Protein AF-A0A383D7Q0-F1 (afdb_monomer)

Secondary structure (DSSP, 8-state):
--------TTS-BBTTTTB---EEEEEEEE-SSS-EEEEEEEETTT-PBPB-HHHH-STTS-HHHHHHHHHHHHHHHHHHHHHHHH-TT--HHHHHHHHHHHIIIIIIHHHHHHHHHHHHHHHHHHHHHTTT--GGGSSS---

Nearest PDB structures (foldseek):
  7wb0-assembly1_A  TM=4.699E-01  e=8.839E+00  Planctomycetota bacterium
  8zi2-assembly1_g  TM=3.033E-01  e=9.405E+00  Acinetobacter baumannii AB5075

Radius of gyration: 21.08 Å; Cα contacts (8 Å, |Δi|>4): 137; chains: 1; bounding box: 45×39×59 Å

Organism: NCBI:txid408172

Sequence (143 aa):
VAVSQEPKYDKPWCWTCQAHKRYKYVQTSYGGSGERTGRKTICRSCGARMWKPFLMDLGGFRLGCSLMYFVPVIGFFAFFLWSINAESSTSSTDLFLGIVVFVIFFILLPAYLLHLMARKYAVWKKWAKERGWEEDKTTAPPP

Structure (mmCIF, N/CA/C/O backbone):
data_AF-A0A383D7Q0-F1
#
_entry.id   AF-A0A383D7Q0-F1
#
loop_
_atom_site.group_PDB
_atom_site.id
_atom_site.type_symbol
_atom_site.label_atom_id
_atom_site.label_alt_id
_atom_site.label_comp_id
_atom_site.label_asym_id
_atom_site.label_entity_id
_atom_site.label_seq_id
_atom_site.pdbx_PDB_ins_code
_atom_site.Cartn_x
_atom_site.Cartn_y
_atom_site.Cartn_z
_atom_site.occupancy
_atom_site.B_iso_or_equiv
_atom_site.auth_seq_id
_atom_site.auth_comp_id
_atom_site.auth_asym_id
_atom_site.auth_atom_id
_atom_site.pdbx_PDB_model_num
ATOM 1 N N . VAL A 1 1 ? -22.609 -9.817 21.653 1.00 45.59 1 VAL A N 1
ATOM 2 C CA . VAL A 1 1 ? -21.185 -9.560 21.991 1.00 45.59 1 VAL A CA 1
ATOM 3 C C . VAL A 1 1 ? -20.738 -8.302 21.266 1.00 45.59 1 VAL A C 1
ATOM 5 O O . VAL A 1 1 ? -20.527 -8.358 20.056 1.00 45.59 1 VAL A O 1
ATOM 8 N N . ALA A 1 2 ? -20.679 -7.172 21.973 1.00 51.34 2 ALA A N 1
ATOM 9 C CA . ALA A 1 2 ? -20.156 -5.925 21.425 1.00 51.34 2 ALA A CA 1
ATOM 10 C C . ALA A 1 2 ? -18.699 -6.147 20.998 1.00 51.34 2 ALA A C 1
ATOM 12 O O . ALA A 1 2 ? -17.898 -6.693 21.757 1.00 51.34 2 ALA A O 1
ATOM 13 N N . VAL A 1 3 ? -18.365 -5.819 19.751 1.00 59.19 3 VAL A N 1
ATOM 14 C CA . VAL A 1 3 ? -16.984 -5.945 19.285 1.00 59.19 3 VAL A CA 1
ATOM 15 C C . VAL A 1 3 ? -16.223 -4.736 19.811 1.00 59.19 3 VAL A C 1
ATOM 17 O O . VAL A 1 3 ? -16.586 -3.614 19.461 1.00 59.19 3 VAL A O 1
ATOM 20 N N . SER A 1 4 ? -15.210 -4.970 20.653 1.00 62.44 4 SER A N 1
ATOM 21 C CA . SER A 1 4 ? -14.306 -3.930 21.165 1.00 62.44 4 SER A CA 1
ATOM 22 C C . SER A 1 4 ? -13.862 -3.023 20.011 1.00 62.44 4 SER A C 1
ATOM 24 O O . SER A 1 4 ? -13.316 -3.499 19.013 1.00 62.44 4 SER A O 1
ATOM 26 N N . GLN A 1 5 ? -14.186 -1.733 20.128 1.00 74.94 5 GLN A N 1
ATOM 27 C CA . GLN A 1 5 ? -13.839 -0.691 19.157 1.00 74.94 5 GLN A CA 1
ATOM 28 C C . GLN A 1 5 ? -12.471 -0.067 19.453 1.00 74.94 5 GLN A C 1
ATOM 30 O O . GLN A 1 5 ? -12.111 0.927 18.830 1.00 74.94 5 GLN A O 1
ATOM 35 N N . GLU A 1 6 ? -11.709 -0.644 20.383 1.00 83.44 6 GLU A N 1
ATOM 36 C CA . GLU A 1 6 ? -10.348 -0.206 20.664 1.00 83.44 6 GLU A CA 1
ATOM 37 C C . GLU A 1 6 ? -9.471 -0.394 19.418 1.00 83.44 6 GLU A C 1
ATOM 39 O O . GLU A 1 6 ? -9.452 -1.492 18.844 1.00 83.44 6 GLU A O 1
ATOM 44 N N . PRO A 1 7 ? -8.741 0.645 18.992 1.00 84.50 7 PRO A N 1
ATOM 45 C CA . PRO A 1 7 ? -7.825 0.556 17.866 1.00 84.50 7 PRO A CA 1
ATOM 46 C C . PRO A 1 7 ? -6.663 -0.387 18.203 1.00 84.50 7 PRO A C 1
ATOM 48 O O . PRO A 1 7 ? -5.883 -0.131 19.115 1.00 84.50 7 PRO A O 1
ATOM 51 N N . LYS A 1 8 ? -6.553 -1.501 17.467 1.00 85.62 8 LYS A N 1
ATOM 52 C CA . LYS A 1 8 ? -5.501 -2.520 17.639 1.00 85.62 8 LYS A CA 1
ATOM 53 C C . LYS A 1 8 ? -4.703 -2.673 16.349 1.00 85.62 8 LYS A C 1
ATOM 55 O O . LYS A 1 8 ? -5.244 -3.093 15.327 1.00 85.62 8 LYS A O 1
ATOM 60 N N . TYR A 1 9 ? -3.419 -2.327 16.402 1.00 83.81 9 TYR A N 1
ATOM 61 C CA . TYR A 1 9 ? -2.535 -2.239 15.233 1.00 83.81 9 TYR A CA 1
ATOM 62 C C . TYR A 1 9 ? -2.219 -3.600 14.585 1.00 83.81 9 TYR A C 1
ATOM 64 O O . TYR A 1 9 ? -2.065 -3.722 13.368 1.00 83.81 9 TYR A O 1
ATOM 72 N N . ASP A 1 10 ? -2.190 -4.648 15.403 1.00 84.31 10 ASP A N 1
ATOM 73 C CA . ASP A 1 10 ? -1.882 -6.037 15.058 1.00 84.31 10 ASP A CA 1
ATOM 74 C C . ASP A 1 10 ? -3.102 -6.830 14.550 1.00 84.31 10 ASP A C 1
ATOM 76 O O . ASP A 1 10 ? -2.964 -7.922 13.973 1.00 84.31 10 ASP A O 1
ATOM 80 N N . LYS A 1 11 ? -4.315 -6.297 14.751 1.00 87.12 11 LYS A N 1
ATOM 81 C CA . LYS A 1 11 ? -5.569 -6.992 14.439 1.00 87.12 11 LYS A CA 1
ATOM 82 C C . LYS A 1 11 ? -6.155 -6.553 13.100 1.00 87.12 11 LYS A C 1
ATOM 84 O O . LYS A 1 11 ? -6.060 -5.387 12.724 1.00 87.12 11 LYS A O 1
ATOM 89 N N . PRO A 1 12 ? -6.825 -7.467 12.370 1.00 89.81 12 PRO A N 1
ATOM 90 C CA . PRO 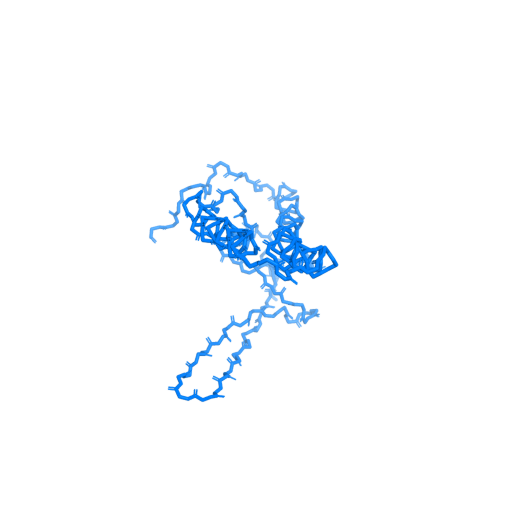A 1 12 ? -7.510 -7.107 11.138 1.00 89.81 12 PRO A CA 1
ATOM 91 C C . PRO A 1 12 ? -8.541 -6.005 11.386 1.00 89.81 12 PRO A C 1
ATOM 93 O O . PRO A 1 12 ? -9.370 -6.096 12.297 1.00 89.81 12 PRO A O 1
ATOM 96 N N . TRP A 1 13 ? -8.523 -4.994 10.531 1.00 92.25 13 TRP A N 1
ATOM 97 C CA . TRP A 1 13 ? -9.488 -3.909 10.506 1.00 92.25 13 TRP A CA 1
ATOM 98 C C . TRP A 1 13 ? -10.230 -3.906 9.168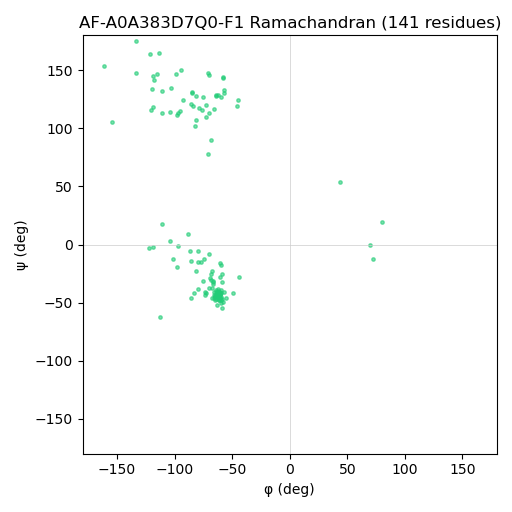 1.00 92.25 13 TRP A C 1
ATOM 100 O O . TRP A 1 13 ? -9.671 -4.223 8.112 1.00 92.25 13 TRP A O 1
ATOM 110 N N . CYS A 1 14 ? -11.528 -3.612 9.214 1.00 90.88 14 CYS A N 1
ATOM 111 C CA . CYS A 1 14 ? -12.359 -3.554 8.023 1.00 90.88 14 CYS A CA 1
ATOM 112 C C . CYS A 1 14 ? -12.452 -2.115 7.530 1.00 90.88 14 CYS A C 1
ATOM 114 O O . CYS A 1 14 ? -13.093 -1.291 8.175 1.00 90.88 14 CYS A O 1
ATOM 116 N N . TRP A 1 15 ? -11.914 -1.852 6.340 1.00 88.81 15 TRP A N 1
ATOM 117 C CA . TRP A 1 15 ? -11.912 -0.510 5.756 1.00 88.81 15 TRP A CA 1
ATOM 118 C C . TRP A 1 15 ? -13.304 0.011 5.391 1.00 88.81 15 TRP A C 1
ATOM 120 O O . TRP A 1 15 ? -13.580 1.190 5.565 1.00 88.81 15 TRP A O 1
ATOM 130 N N . THR A 1 16 ? -14.206 -0.875 4.963 1.00 88.62 16 THR A N 1
ATOM 131 C CA . THR A 1 16 ? -15.589 -0.515 4.619 1.00 88.62 16 THR A CA 1
ATOM 132 C C . THR A 1 16 ? -16.446 -0.226 5.853 1.00 88.62 16 THR A C 1
ATOM 134 O O . THR A 1 16 ? -17.203 0.732 5.864 1.00 88.62 16 THR A O 1
ATOM 137 N N . CYS A 1 17 ? -16.342 -1.049 6.904 1.00 88.31 17 CYS A N 1
ATOM 138 C CA . CYS A 1 17 ? -17.118 -0.867 8.136 1.00 88.31 17 CYS A CA 1
ATOM 139 C C . CYS A 1 17 ? -16.458 0.077 9.145 1.00 88.31 17 CYS A C 1
ATOM 141 O O . CYS A 1 17 ? -17.046 0.297 10.197 1.00 88.31 17 CYS A O 1
ATOM 143 N N . GLN A 1 18 ? -15.232 0.524 8.867 1.00 89.19 18 GLN A N 1
ATOM 144 C CA . GLN A 1 18 ? -14.392 1.311 9.764 1.00 89.19 18 GLN A CA 1
ATOM 145 C C . GLN A 1 18 ? -14.398 0.774 11.200 1.00 89.19 18 GLN A C 1
ATOM 147 O O . GLN A 1 18 ? -14.754 1.468 12.141 1.00 89.19 18 GLN A O 1
ATOM 152 N N . ALA A 1 19 ? -14.087 -0.510 11.368 1.00 88.06 19 ALA A N 1
ATOM 153 C CA . ALA A 1 19 ? -14.078 -1.144 12.683 1.00 88.06 19 ALA A CA 1
ATOM 154 C C . ALA A 1 19 ? -13.270 -2.443 12.677 1.00 88.06 19 ALA A C 1
ATOM 156 O O . ALA A 1 19 ? -13.196 -3.158 11.666 1.00 88.06 19 ALA A O 1
ATOM 157 N N . HIS A 1 20 ? -12.747 -2.812 13.846 1.00 88.31 20 HIS A N 1
ATOM 158 C CA . HIS A 1 20 ? -12.386 -4.198 14.118 1.00 88.31 20 HIS A CA 1
ATOM 159 C C . HIS A 1 20 ? -13.685 -4.997 14.242 1.00 88.31 20 HIS A C 1
ATOM 161 O O . HIS A 1 20 ? -14.491 -4.759 15.135 1.00 88.31 20 HIS A O 1
ATOM 167 N N . LYS A 1 21 ? -13.934 -5.909 13.299 1.00 88.06 21 LYS A N 1
ATOM 168 C CA . LYS A 1 21 ? -15.120 -6.778 13.277 1.00 88.06 21 LYS A CA 1
ATOM 169 C C . LYS A 1 21 ? -14.712 -8.243 13.290 1.00 88.06 21 LYS A C 1
ATOM 171 O O . LYS A 1 21 ? -13.573 -8.595 12.985 1.00 88.06 21 LYS A O 1
ATOM 176 N N . ARG A 1 22 ? -15.674 -9.113 13.614 1.00 88.50 22 ARG A N 1
ATOM 177 C CA . ARG A 1 22 ? -15.498 -10.559 13.447 1.00 88.50 22 ARG A CA 1
ATOM 178 C C . ARG A 1 22 ? -15.171 -10.859 11.987 1.00 88.50 22 ARG A C 1
ATOM 180 O O . ARG A 1 22 ? -15.885 -10.427 11.079 1.00 88.50 22 ARG A O 1
ATOM 187 N N . TYR A 1 23 ? -14.121 -11.637 11.784 1.00 87.25 23 TYR A N 1
ATOM 188 C CA . TYR A 1 23 ? -13.694 -12.077 10.467 1.00 87.25 23 TYR A CA 1
ATOM 189 C C . TYR A 1 23 ? -13.867 -13.590 10.310 1.00 87.25 23 TYR A C 1
ATOM 191 O O . TYR A 1 23 ? -14.105 -14.328 11.269 1.00 87.25 23 TYR A O 1
ATOM 199 N N . LYS A 1 24 ? -13.807 -14.050 9.066 1.00 90.62 24 LYS A N 1
ATOM 200 C CA . LYS A 1 24 ? -13.613 -15.455 8.710 1.00 90.62 24 LYS A CA 1
ATOM 201 C C . LYS A 1 24 ? -12.317 -15.580 7.921 1.00 90.62 24 LYS A C 1
ATOM 203 O O . LYS A 1 24 ? -11.965 -14.666 7.170 1.00 90.62 24 LYS A O 1
ATOM 208 N N . TYR A 1 25 ? -11.611 -16.686 8.110 1.00 86.69 25 TYR A N 1
ATOM 209 C CA . TYR A 1 25 ? -10.481 -17.026 7.261 1.00 86.69 25 TYR A CA 1
ATOM 210 C C . TYR A 1 25 ? -11.001 -17.739 6.024 1.00 86.69 25 TYR A C 1
ATOM 212 O O . TYR A 1 25 ? -11.797 -18.667 6.128 1.00 86.69 25 TYR A O 1
ATOM 220 N N . VAL A 1 26 ? -10.554 -17.287 4.861 1.00 84.81 26 VAL A N 1
ATOM 221 C CA . VAL A 1 26 ? -10.713 -18.024 3.613 1.00 84.81 26 VAL A CA 1
ATOM 222 C C . VAL A 1 26 ? -9.328 -18.485 3.209 1.00 84.81 26 VAL A C 1
ATOM 224 O O . VAL A 1 26 ? -8.448 -17.666 2.934 1.00 84.81 26 VAL A O 1
ATOM 227 N N . GLN A 1 27 ? -9.134 -19.797 3.249 1.00 79.31 27 GLN A N 1
ATOM 228 C CA . GLN A 1 27 ? -7.936 -20.447 2.753 1.00 79.31 27 GLN A CA 1
ATOM 229 C C . GLN A 1 27 ? -8.140 -20.679 1.262 1.00 79.31 27 GLN A C 1
ATOM 231 O O . GLN A 1 27 ? -9.135 -21.267 0.852 1.00 79.31 27 GLN A O 1
ATOM 236 N N . THR A 1 28 ? -7.256 -20.123 0.443 1.00 73.19 28 THR A N 1
ATOM 237 C CA . THR A 1 28 ? -7.223 -20.425 -0.987 1.00 73.19 28 THR A CA 1
ATOM 238 C C . THR A 1 28 ? -6.040 -21.357 -1.210 1.00 73.19 28 THR A C 1
ATOM 240 O O . THR A 1 28 ? -4.903 -20.953 -0.955 1.00 73.19 28 THR A O 1
ATOM 243 N N . SER A 1 29 ? -6.309 -22.600 -1.606 1.00 67.62 29 SER A N 1
ATOM 244 C CA . SER A 1 29 ? -5.296 -23.513 -2.127 1.00 67.62 29 SER A CA 1
ATOM 245 C C . SER A 1 29 ? -5.135 -23.245 -3.623 1.00 67.62 29 SER A C 1
ATOM 247 O O . SER A 1 29 ? -6.113 -23.120 -4.357 1.00 67.62 29 SER A O 1
ATOM 249 N N . TYR A 1 30 ? -3.891 -23.099 -4.063 1.00 64.31 30 TYR A N 1
ATOM 250 C CA . TYR A 1 30 ? -3.529 -23.054 -5.476 1.00 64.31 30 TYR A CA 1
ATOM 251 C C . TYR A 1 30 ? -2.598 -24.254 -5.714 1.00 64.31 30 TYR A C 1
ATOM 253 O O . TYR A 1 30 ? -1.565 -24.346 -5.053 1.00 64.31 30 TYR A O 1
ATOM 261 N N . GLY A 1 31 ? -2.987 -25.198 -6.579 1.00 56.00 31 GLY A N 1
ATOM 262 C CA . GLY A 1 31 ? -2.187 -26.382 -6.943 1.00 56.00 31 GLY A CA 1
ATOM 263 C C . GLY A 1 31 ? -1.794 -26.351 -8.428 1.00 56.00 31 GLY A C 1
ATOM 264 O O . GLY A 1 31 ? -2.562 -25.823 -9.227 1.00 56.00 31 GLY A O 1
ATOM 265 N N . GLY A 1 32 ? -0.626 -26.864 -8.849 1.00 48.03 32 GLY A N 1
ATOM 266 C CA . GLY A 1 32 ? 0.072 -28.031 -8.282 1.00 48.03 32 GLY A CA 1
ATOM 267 C C . GLY A 1 32 ? 1.589 -27.956 -7.995 1.00 48.03 32 GLY A C 1
ATOM 268 O O . GLY A 1 32 ? 2.285 -26.990 -8.296 1.00 48.03 32 GLY A O 1
ATOM 269 N N . SER A 1 33 ? 2.060 -29.054 -7.385 1.00 55.44 33 SER A N 1
ATOM 270 C CA . SER A 1 33 ? 3.412 -29.419 -6.892 1.00 55.44 33 SER A CA 1
ATOM 271 C C . SER A 1 33 ? 3.965 -28.728 -5.635 1.00 55.44 33 SER A C 1
ATOM 273 O O . SER A 1 33 ? 4.898 -29.242 -5.028 1.00 55.44 33 SER A O 1
ATOM 275 N N . GLY A 1 34 ? 3.350 -27.647 -5.155 1.00 54.09 34 GLY A N 1
ATOM 276 C CA . GLY A 1 34 ? 3.684 -27.058 -3.857 1.00 54.09 34 GLY A CA 1
ATOM 277 C C . GLY A 1 34 ? 2.491 -26.295 -3.310 1.00 54.09 34 GLY A C 1
ATOM 278 O O . GLY A 1 34 ? 2.158 -25.224 -3.814 1.00 54.09 34 GLY A O 1
ATOM 279 N N . GLU A 1 35 ? 1.809 -26.859 -2.316 1.00 49.34 35 GLU A N 1
ATOM 280 C CA . GLU A 1 35 ? 0.567 -26.304 -1.782 1.00 49.34 35 GLU A CA 1
ATOM 281 C C . GLU A 1 35 ? 0.837 -24.986 -1.036 1.00 49.34 35 GLU A C 1
ATOM 283 O O . GLU A 1 35 ? 1.111 -24.944 0.161 1.00 49.34 35 GLU A O 1
ATOM 288 N N . ARG A 1 36 ? 0.787 -23.860 -1.757 1.00 55.44 36 ARG A N 1
ATOM 289 C CA . ARG A 1 36 ? 0.845 -22.528 -1.149 1.00 55.44 36 ARG A CA 1
ATOM 290 C C . ARG A 1 36 ? -0.547 -22.157 -0.658 1.00 55.44 36 ARG A C 1
ATOM 292 O O . ARG A 1 36 ? -1.412 -21.745 -1.430 1.00 55.44 36 ARG A O 1
ATOM 299 N N . THR A 1 37 ? -0.766 -22.274 0.647 1.00 61.47 37 THR A N 1
ATOM 300 C CA . THR A 1 37 ? -2.023 -21.862 1.279 1.00 61.47 37 THR A CA 1
ATOM 301 C C . THR A 1 37 ? -2.025 -20.355 1.530 1.00 61.47 37 THR A C 1
ATOM 303 O O . THR A 1 37 ? -1.361 -19.859 2.441 1.00 61.47 37 THR A O 1
ATOM 306 N N . GLY A 1 38 ? -2.796 -19.601 0.746 1.00 64.31 38 GLY A N 1
ATOM 307 C CA . GLY A 1 38 ? -3.031 -18.182 1.011 1.00 64.31 38 GLY A CA 1
ATOM 308 C C . GLY A 1 38 ? -4.164 -18.004 2.022 1.00 64.31 38 GLY A C 1
ATOM 309 O O . GLY A 1 38 ? -5.298 -18.394 1.741 1.00 64.31 38 GLY A O 1
ATOM 310 N N . ARG A 1 39 ? -3.900 -17.393 3.186 1.00 77.38 39 ARG A N 1
ATOM 311 C CA . ARG A 1 39 ? -4.935 -17.113 4.198 1.00 77.38 39 ARG A CA 1
ATOM 312 C C . ARG A 1 39 ? -5.421 -15.664 4.081 1.00 77.38 39 ARG A C 1
ATOM 314 O O . ARG A 1 39 ? -4.689 -14.729 4.388 1.00 77.38 39 ARG A O 1
ATOM 321 N N . LYS A 1 40 ? -6.669 -15.465 3.651 1.00 83.31 40 LYS A N 1
ATOM 322 C CA . LYS A 1 40 ? -7.314 -14.141 3.549 1.00 83.31 40 LYS A CA 1
ATOM 323 C C . LYS A 1 40 ? -8.280 -13.944 4.717 1.00 83.31 40 LYS A C 1
ATOM 325 O O . LYS A 1 40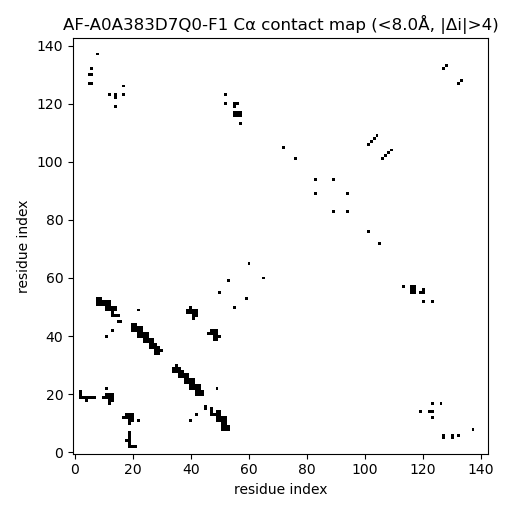 ? -9.072 -14.834 5.018 1.00 83.31 40 LYS A O 1
ATOM 330 N N . THR A 1 41 ? -8.251 -12.779 5.363 1.00 88.69 41 THR A N 1
ATOM 331 C CA . THR A 1 41 ? -9.242 -12.384 6.377 1.00 88.69 41 THR A CA 1
ATOM 332 C C . THR A 1 41 ? -10.376 -11.603 5.719 1.00 88.69 41 THR A C 1
ATOM 334 O O . THR A 1 41 ? -10.155 -10.603 5.037 1.00 88.69 41 THR A O 1
ATOM 337 N N . ILE A 1 42 ? -11.611 -12.062 5.910 1.00 91.50 42 ILE A N 1
ATOM 338 C CA . ILE A 1 42 ? -12.810 -11.440 5.335 1.00 91.50 42 ILE A CA 1
ATOM 339 C C . ILE A 1 42 ? -13.747 -11.001 6.456 1.00 91.50 42 ILE A C 1
ATOM 341 O O . ILE A 1 42 ? -14.021 -11.777 7.371 1.00 91.50 42 ILE A O 1
ATOM 345 N N . CYS A 1 43 ? -14.266 -9.777 6.374 1.00 90.94 43 CYS A N 1
ATOM 346 C CA . CYS A 1 43 ? -15.266 -9.260 7.303 1.00 90.94 43 CYS A CA 1
ATOM 347 C C . CYS A 1 43 ? -16.562 -10.070 7.193 1.00 90.94 43 CYS A C 1
ATOM 349 O O . CYS A 1 43 ? -17.117 -10.206 6.103 1.00 90.94 43 CYS A O 1
ATOM 351 N N . ARG A 1 44 ? -17.086 -10.579 8.317 1.00 89.81 44 ARG A N 1
ATOM 352 C CA . ARG A 1 44 ? -18.355 -11.329 8.305 1.00 89.81 44 ARG A CA 1
ATOM 353 C C . ARG A 1 44 ? -19.571 -10.457 7.992 1.00 89.81 44 ARG A C 1
ATOM 355 O O . ARG A 1 44 ? -20.561 -10.990 7.517 1.00 89.81 44 ARG A O 1
ATOM 362 N N . SER A 1 45 ? -19.508 -9.153 8.265 1.00 89.00 45 SER A N 1
ATOM 363 C CA . SER A 1 45 ? -20.655 -8.255 8.080 1.00 89.00 45 SER A CA 1
ATOM 364 C C . SER A 1 45 ? -20.812 -7.752 6.647 1.00 89.00 45 SER A C 1
ATOM 366 O O . SER A 1 45 ? -21.930 -7.677 6.167 1.00 89.00 45 SER A O 1
ATOM 368 N N . CYS A 1 46 ? -19.717 -7.382 5.976 1.00 90.31 46 CYS A N 1
ATOM 369 C CA . CYS A 1 46 ? -19.777 -6.770 4.641 1.00 90.31 46 CYS A CA 1
ATOM 370 C C . CYS A 1 46 ? -19.061 -7.575 3.551 1.00 90.31 46 CYS A C 1
ATOM 372 O O . CYS A 1 46 ? -19.012 -7.139 2.409 1.00 90.31 46 CYS A O 1
ATOM 374 N N . GLY A 1 47 ? -18.427 -8.703 3.887 1.00 89.44 47 GLY A N 1
ATOM 375 C CA . GLY A 1 47 ? -17.685 -9.514 2.917 1.00 89.44 47 GLY A CA 1
ATOM 376 C C . GLY A 1 47 ? -16.390 -8.878 2.394 1.00 89.44 47 GLY A C 1
ATOM 377 O O . GLY A 1 47 ? -15.674 -9.510 1.621 1.00 89.44 47 GLY A O 1
ATOM 378 N N . ALA A 1 48 ? -16.037 -7.662 2.824 1.00 89.38 48 ALA A N 1
ATOM 379 C CA . ALA A 1 48 ? -14.806 -7.007 2.398 1.00 89.38 48 ALA A CA 1
ATOM 380 C C . ALA A 1 48 ? -13.563 -7.689 2.989 1.00 89.38 48 ALA A C 1
ATOM 382 O O . ALA A 1 48 ? -13.561 -8.150 4.138 1.00 89.38 48 ALA A O 1
ATOM 383 N N . ARG A 1 49 ? -12.466 -7.697 2.223 1.00 88.19 49 ARG A N 1
ATOM 384 C CA . ARG A 1 49 ? -11.157 -8.125 2.729 1.00 88.19 49 ARG A CA 1
ATOM 385 C C . ARG A 1 49 ? -10.692 -7.172 3.829 1.00 88.19 49 ARG A C 1
ATOM 387 O O . ARG A 1 49 ? -10.659 -5.955 3.637 1.00 88.19 49 ARG A O 1
ATOM 394 N N . MET A 1 50 ? -10.316 -7.746 4.962 1.00 90.00 50 MET A N 1
ATOM 395 C CA . MET A 1 50 ? -9.749 -7.028 6.094 1.00 90.00 50 MET A CA 1
ATOM 396 C C . MET A 1 50 ? -8.230 -7.056 6.014 1.00 90.00 50 MET A C 1
ATOM 398 O O . MET A 1 50 ? -7.636 -8.003 5.503 1.00 90.00 50 MET A O 1
ATOM 402 N N . TRP A 1 51 ? -7.605 -6.015 6.539 1.00 86.06 51 TRP A N 1
ATOM 403 C CA . TRP A 1 51 ? -6.160 -5.850 6.502 1.00 86.06 51 TRP A CA 1
ATOM 404 C C . TRP A 1 51 ? -5.679 -5.447 7.883 1.00 86.06 51 TRP A C 1
ATOM 406 O O . TRP A 1 51 ? -6.408 -4.796 8.632 1.00 86.06 51 TRP A O 1
ATOM 416 N N . LYS A 1 52 ? -4.471 -5.870 8.240 1.00 87.88 52 LYS A N 1
ATOM 417 C CA . LYS A 1 52 ? -3.849 -5.432 9.483 1.00 87.88 52 LYS A CA 1
ATOM 418 C C . LYS A 1 52 ? -3.221 -4.056 9.246 1.00 87.88 52 LYS A C 1
ATOM 420 O O . LYS A 1 52 ? -2.485 -3.940 8.266 1.00 87.88 52 LYS A O 1
ATOM 425 N N . PRO A 1 53 ? -3.509 -3.044 10.079 1.00 85.75 53 PRO A N 1
ATOM 426 C CA . PRO A 1 53 ? -2.947 -1.703 9.935 1.00 85.75 53 PRO A CA 1
ATOM 427 C C . PRO A 1 53 ? -1.429 -1.689 9.751 1.00 85.75 53 PRO A C 1
ATOM 429 O O . PRO A 1 53 ? -0.958 -1.033 8.831 1.00 85.75 53 PRO A O 1
ATOM 432 N N . PHE A 1 54 ? -0.692 -2.517 10.499 1.00 80.50 54 PHE A N 1
ATOM 433 C CA . PHE A 1 54 ? 0.767 -2.596 10.371 1.00 80.50 54 PHE A CA 1
ATOM 434 C C . PHE A 1 54 ? 1.278 -3.024 8.991 1.00 80.50 54 PHE A C 1
ATOM 436 O O . PHE A 1 54 ? 2.376 -2.653 8.602 1.00 80.50 54 PHE A O 1
ATOM 443 N N . LEU A 1 55 ? 0.501 -3.809 8.236 1.00 77.88 55 LEU A N 1
ATOM 444 C CA . LEU A 1 55 ? 0.875 -4.218 6.876 1.00 77.88 55 LEU A CA 1
ATOM 445 C C . LEU A 1 55 ? 0.599 -3.120 5.842 1.00 77.88 55 LEU A C 1
ATOM 447 O O . LEU A 1 55 ? 1.028 -3.237 4.698 1.00 77.88 55 LEU A O 1
ATOM 451 N N . MET A 1 56 ? -0.188 -2.110 6.214 1.00 78.81 56 MET A N 1
ATOM 452 C CA . MET A 1 56 ? -0.525 -0.966 5.366 1.00 78.81 56 MET A CA 1
ATOM 453 C C . MET A 1 56 ? 0.297 0.274 5.723 1.00 78.81 56 MET A C 1
ATOM 455 O O . MET A 1 56 ? 0.287 1.235 4.956 1.00 78.81 56 MET A O 1
ATOM 459 N N . ASP A 1 57 ? 0.993 0.253 6.859 1.00 78.69 57 ASP A N 1
ATOM 460 C CA . ASP A 1 57 ? 1.922 1.300 7.240 1.00 78.69 57 ASP A CA 1
ATOM 461 C C . ASP A 1 57 ? 3.186 1.228 6.382 1.00 78.69 57 ASP A C 1
ATOM 463 O O . ASP A 1 57 ? 4.005 0.312 6.472 1.00 78.69 57 ASP A O 1
ATOM 467 N N . LEU A 1 58 ? 3.319 2.228 5.519 1.00 69.19 58 LEU A N 1
ATOM 468 C CA . LEU A 1 58 ? 4.471 2.397 4.648 1.00 69.19 58 LEU A CA 1
ATOM 469 C C . LEU A 1 58 ? 5.682 2.968 5.396 1.00 69.19 58 LEU A C 1
ATOM 471 O O . LEU A 1 58 ? 6.791 2.867 4.884 1.00 69.19 58 LEU A O 1
ATOM 475 N N . GLY A 1 59 ? 5.502 3.518 6.604 1.00 62.00 59 GLY A N 1
ATOM 476 C CA . GLY A 1 59 ? 6.608 3.948 7.464 1.00 62.00 59 GLY A CA 1
ATOM 477 C C . GLY A 1 59 ? 7.455 2.770 7.954 1.00 62.00 59 GLY A C 1
ATOM 478 O O . GLY A 1 59 ? 8.674 2.881 8.062 1.00 62.00 59 GLY A O 1
ATOM 479 N N . GLY A 1 60 ? 6.826 1.605 8.154 1.00 55.06 60 GLY A N 1
ATOM 480 C CA . GLY A 1 60 ? 7.497 0.335 8.444 1.00 55.06 60 GLY A CA 1
ATOM 481 C C . GLY A 1 60 ? 8.091 -0.369 7.218 1.00 55.06 60 GLY A C 1
ATOM 482 O O . GLY A 1 60 ? 8.785 -1.379 7.375 1.00 55.06 60 GLY A O 1
ATOM 483 N N . PHE A 1 61 ? 7.855 0.145 6.003 1.00 55.88 61 PHE A N 1
ATOM 484 C CA . PHE A 1 61 ? 8.482 -0.332 4.770 1.00 55.88 61 PHE A CA 1
ATOM 485 C C . PHE A 1 61 ? 9.956 0.085 4.802 1.00 55.88 61 PHE A C 1
ATOM 487 O O . PHE A 1 61 ? 10.360 1.091 4.223 1.00 55.88 61 PHE A O 1
ATOM 494 N N . ARG A 1 62 ? 10.758 -0.663 5.572 1.00 55.91 62 ARG A N 1
ATOM 495 C CA . ARG A 1 62 ? 12.196 -0.440 5.734 1.00 55.91 62 ARG A CA 1
ATOM 496 C C . ARG A 1 62 ? 12.793 -0.196 4.353 1.00 55.91 62 ARG A C 1
ATOM 498 O O . ARG A 1 62 ? 12.647 -1.045 3.476 1.00 55.91 62 ARG A O 1
ATOM 505 N N . LEU A 1 63 ? 13.471 0.941 4.186 1.00 51.69 63 LEU A N 1
ATOM 506 C CA . LEU A 1 63 ? 14.108 1.390 2.940 1.00 51.69 63 LEU A CA 1
ATOM 507 C C . LEU A 1 63 ? 14.881 0.273 2.208 1.00 51.69 63 LEU A C 1
ATOM 509 O O . LEU A 1 63 ? 14.949 0.278 0.986 1.00 51.69 63 LEU A O 1
ATOM 513 N N . GLY A 1 64 ? 15.399 -0.728 2.929 1.00 54.25 64 GLY A N 1
ATOM 514 C CA . GLY A 1 64 ? 16.040 -1.908 2.341 1.00 54.25 64 GLY A CA 1
ATOM 515 C C . GLY A 1 64 ? 15.128 -2.788 1.469 1.00 54.25 64 GLY A C 1
ATOM 516 O O . GLY A 1 64 ? 15.567 -3.263 0.425 1.00 54.25 64 GLY A O 1
ATOM 517 N N . CYS A 1 65 ? 13.856 -2.987 1.833 1.00 60.12 65 CYS A N 1
ATOM 518 C CA . CYS A 1 65 ? 12.928 -3.807 1.043 1.00 60.12 65 CYS A CA 1
ATOM 519 C C . CYS A 1 65 ? 12.441 -3.093 -0.223 1.00 60.12 65 CYS A C 1
ATOM 521 O O . CYS A 1 65 ? 12.204 -3.751 -1.233 1.00 60.12 65 CYS A O 1
ATOM 523 N N . SER A 1 66 ? 12.312 -1.763 -0.198 1.00 63.28 66 SER A N 1
ATOM 524 C CA . SER A 1 66 ? 12.010 -0.989 -1.406 1.00 63.28 66 SER A CA 1
ATOM 525 C C . SER A 1 66 ? 13.228 -0.897 -2.330 1.00 63.28 66 SER A C 1
ATOM 527 O O . SER A 1 66 ? 13.077 -1.100 -3.533 1.00 63.28 66 SER A O 1
ATOM 529 N N . LEU A 1 67 ? 14.439 -0.699 -1.793 1.00 64.56 67 LEU A N 1
ATOM 530 C CA . LEU A 1 67 ? 15.688 -0.725 -2.573 1.00 64.56 67 LEU A CA 1
ATOM 531 C C . LEU A 1 67 ? 15.883 -2.050 -3.325 1.00 64.56 67 LEU A C 1
ATOM 533 O O . LEU A 1 67 ? 16.234 -2.029 -4.502 1.00 64.56 67 LEU A O 1
ATOM 537 N N . MET A 1 68 ? 15.571 -3.186 -2.692 1.00 70.62 68 MET A N 1
ATOM 538 C CA . MET A 1 68 ? 15.607 -4.512 -3.329 1.00 70.62 68 MET A CA 1
ATOM 539 C C . MET A 1 68 ? 14.697 -4.633 -4.559 1.00 70.62 68 MET A C 1
ATOM 541 O O . MET A 1 68 ? 14.972 -5.453 -5.428 1.00 70.62 68 MET A O 1
ATOM 545 N N . TYR A 1 69 ? 13.629 -3.837 -4.653 1.00 75.50 69 TYR A N 1
ATOM 546 C CA . TYR A 1 69 ? 12.780 -3.783 -5.843 1.00 75.50 69 TYR A CA 1
ATOM 547 C C . TYR A 1 69 ? 13.329 -2.800 -6.885 1.00 75.50 69 TYR A C 1
ATOM 549 O O . TYR A 1 69 ? 13.427 -3.138 -8.061 1.00 75.50 69 TYR A O 1
ATOM 557 N N . PHE A 1 70 ? 13.730 -1.596 -6.469 1.00 78.50 70 PHE A N 1
ATOM 558 C CA . PHE A 1 70 ? 14.160 -0.556 -7.408 1.00 78.50 70 PHE A CA 1
ATOM 559 C C . PHE A 1 70 ? 15.499 -0.860 -8.091 1.00 78.50 70 PHE A C 1
ATOM 561 O O . PHE A 1 70 ? 15.633 -0.588 -9.279 1.00 78.50 70 PHE A O 1
ATOM 568 N N . VAL A 1 71 ? 16.467 -1.461 -7.392 1.00 82.44 71 VAL A N 1
ATOM 569 C CA . VAL A 1 71 ? 17.789 -1.793 -7.956 1.00 82.44 71 VAL A CA 1
ATOM 570 C C . VAL A 1 71 ? 17.695 -2.721 -9.179 1.00 82.44 71 VAL A C 1
ATOM 572 O O . VAL A 1 71 ? 18.203 -2.342 -10.236 1.00 82.44 71 VAL A O 1
ATOM 575 N N . PRO A 1 72 ? 17.034 -3.895 -9.115 1.00 82.56 72 PRO A N 1
ATOM 576 C CA . PRO A 1 72 ? 16.902 -4.760 -10.284 1.00 82.56 72 PRO A CA 1
ATOM 577 C C . PRO A 1 72 ? 16.028 -4.146 -11.383 1.00 82.56 72 PRO A C 1
ATOM 579 O O . PRO A 1 72 ? 16.307 -4.370 -12.556 1.00 82.56 72 PRO A O 1
ATOM 582 N N . VAL A 1 73 ? 15.020 -3.336 -11.041 1.00 85.00 73 VAL A N 1
ATOM 583 C CA . VAL A 1 73 ? 14.189 -2.630 -12.034 1.00 85.00 73 VAL A CA 1
ATOM 584 C C . VAL A 1 73 ? 15.017 -1.616 -12.829 1.00 85.00 73 VAL A C 1
ATOM 586 O O . VAL A 1 73 ? 14.937 -1.585 -14.055 1.00 85.00 73 VAL A O 1
ATOM 589 N N . ILE A 1 74 ? 15.857 -0.829 -12.151 1.00 85.19 74 ILE A N 1
ATOM 590 C CA . ILE A 1 74 ? 16.771 0.126 -12.791 1.00 85.19 74 ILE A CA 1
ATOM 591 C C . ILE A 1 74 ? 17.829 -0.615 -13.617 1.00 85.19 74 ILE A C 1
ATOM 593 O O . ILE A 1 74 ? 18.094 -0.232 -14.754 1.00 85.19 74 ILE A O 1
ATOM 597 N N . GLY A 1 75 ? 18.399 -1.699 -13.081 1.00 86.19 75 GLY A N 1
ATOM 598 C CA . GLY A 1 75 ? 19.381 -2.522 -13.790 1.00 86.19 75 GLY A CA 1
ATOM 599 C C . GLY A 1 75 ? 18.815 -3.151 -15.066 1.00 86.19 75 GLY A C 1
ATOM 600 O O . GLY A 1 75 ? 19.449 -3.081 -16.116 1.00 86.19 75 GLY A O 1
ATOM 601 N N . PHE A 1 76 ? 17.597 -3.696 -15.004 1.00 85.81 76 PHE A N 1
ATOM 602 C CA . PHE A 1 76 ? 16.908 -4.254 -16.168 1.00 85.81 76 PHE A CA 1
ATOM 603 C C . PHE A 1 76 ? 16.627 -3.185 -17.227 1.00 85.81 76 PHE A C 1
ATOM 605 O O . PHE A 1 76 ? 16.835 -3.425 -18.412 1.00 85.81 76 PHE A O 1
ATOM 612 N N . PHE A 1 77 ? 16.216 -1.986 -16.808 1.00 84.75 77 PHE A N 1
ATOM 613 C CA . PHE A 1 77 ? 15.987 -0.873 -17.726 1.00 84.75 77 PHE A CA 1
ATOM 614 C C . PHE A 1 77 ? 17.271 -0.407 -18.417 1.00 84.75 77 PHE A C 1
ATOM 616 O O . PHE A 1 77 ? 17.285 -0.216 -19.631 1.00 84.75 77 PHE A O 1
ATOM 623 N N . ALA A 1 78 ? 18.366 -0.269 -17.666 1.00 84.44 78 ALA A N 1
ATOM 624 C CA . ALA A 1 78 ? 19.665 0.093 -18.225 1.00 84.44 78 ALA A CA 1
ATOM 625 C C . ALA A 1 78 ? 20.170 -0.968 -19.218 1.00 84.44 78 ALA A C 1
ATOM 627 O O . ALA A 1 78 ? 20.645 -0.617 -20.296 1.00 84.44 78 ALA A O 1
ATOM 628 N N . PHE A 1 79 ? 20.011 -2.255 -18.890 1.00 85.44 79 PHE A N 1
ATOM 629 C CA . PHE A 1 79 ? 20.343 -3.359 -19.792 1.00 85.44 79 PHE A CA 1
ATOM 630 C C . PHE A 1 79 ? 19.485 -3.345 -21.063 1.00 85.44 79 PHE A C 1
ATOM 632 O O . PHE A 1 79 ? 20.012 -3.505 -22.159 1.00 85.44 79 PHE A O 1
ATOM 639 N N . PHE A 1 80 ? 18.180 -3.096 -20.934 1.00 83.06 80 PHE A N 1
ATOM 640 C CA . PHE A 1 80 ? 17.267 -2.971 -22.069 1.00 83.06 80 PHE A CA 1
ATOM 641 C C . PHE A 1 80 ? 17.681 -1.830 -23.012 1.00 83.06 80 PHE A C 1
ATOM 643 O O . PHE A 1 80 ? 17.805 -2.046 -24.215 1.00 83.06 80 PHE A O 1
ATOM 650 N N . LEU A 1 81 ? 17.984 -0.643 -22.472 1.00 81.81 81 LEU A N 1
ATOM 651 C CA . LEU A 1 81 ? 18.473 0.489 -23.268 1.00 81.81 81 LEU A CA 1
ATOM 652 C C . LEU A 1 81 ? 19.834 0.206 -23.919 1.00 81.81 81 LEU A C 1
ATOM 654 O O . LEU A 1 81 ? 20.051 0.584 -25.068 1.00 81.81 81 LEU A O 1
ATOM 658 N N . TRP A 1 82 ? 20.749 -0.465 -23.211 1.00 82.06 82 TRP A N 1
ATOM 659 C CA . TRP A 1 82 ? 22.030 -0.889 -23.780 1.00 82.06 82 TRP A CA 1
ATOM 660 C C . TRP A 1 82 ? 21.829 -1.853 -24.953 1.00 82.06 82 TRP A C 1
ATOM 662 O O . TRP A 1 82 ? 22.425 -1.664 -26.010 1.00 82.06 82 TRP A O 1
ATOM 672 N N . SER A 1 83 ? 20.977 -2.867 -24.780 1.00 79.94 83 SER A N 1
ATOM 673 C CA . SER A 1 83 ? 20.692 -3.878 -25.803 1.00 79.94 83 SER A CA 1
ATOM 674 C C . SER A 1 83 ? 20.113 -3.257 -27.072 1.00 79.94 83 SER A C 1
ATOM 676 O O . SER A 1 83 ? 20.537 -3.610 -28.166 1.00 79.94 83 SER A O 1
ATOM 678 N N . ILE A 1 84 ? 19.193 -2.300 -26.932 1.00 77.12 84 ILE A N 1
ATOM 679 C CA . ILE A 1 84 ? 18.594 -1.604 -28.077 1.00 77.12 84 ILE A CA 1
ATOM 680 C C . ILE A 1 84 ? 19.630 -0.762 -28.827 1.00 77.12 84 ILE A C 1
ATOM 682 O O . ILE A 1 84 ? 19.638 -0.752 -30.052 1.00 77.12 84 ILE A O 1
ATOM 686 N N . ASN A 1 85 ? 20.529 -0.079 -28.111 1.00 73.69 85 ASN A N 1
ATOM 687 C CA . ASN A 1 85 ? 21.591 0.708 -28.744 1.00 73.69 85 ASN A CA 1
ATOM 688 C C . ASN A 1 85 ? 22.629 -0.159 -29.480 1.00 73.69 85 ASN A C 1
ATOM 690 O O . ASN A 1 85 ? 23.318 0.344 -30.365 1.00 73.69 85 ASN A O 1
ATOM 694 N N . ALA A 1 86 ? 22.765 -1.437 -29.115 1.00 75.12 86 ALA A N 1
ATOM 695 C CA . ALA A 1 86 ? 23.665 -2.376 -29.782 1.00 75.12 86 ALA A CA 1
ATOM 696 C C . ALA A 1 86 ? 23.072 -2.967 -31.078 1.00 75.12 86 ALA A C 1
ATOM 698 O O . ALA A 1 86 ? 23.830 -3.398 -31.947 1.00 75.12 86 ALA A O 1
ATOM 699 N N . GLU A 1 87 ? 21.744 -2.970 -31.235 1.00 73.06 87 GLU A N 1
ATOM 700 C CA . GLU A 1 87 ? 21.062 -3.460 -32.436 1.00 73.06 87 GLU A CA 1
ATOM 701 C C . GLU A 1 87 ? 20.713 -2.312 -33.395 1.00 73.06 87 GLU A C 1
ATOM 703 O O . GLU A 1 87 ? 19.854 -1.471 -33.132 1.00 73.06 87 GLU A O 1
ATOM 708 N N . SER A 1 88 ? 21.352 -2.307 -34.567 1.00 65.75 88 SER A N 1
ATOM 709 C CA . SER A 1 88 ? 21.220 -1.254 -35.587 1.00 65.75 88 SER A CA 1
ATOM 710 C C . SER A 1 88 ? 19.862 -1.204 -36.303 1.00 65.75 88 SER A C 1
ATOM 712 O O . SER A 1 88 ? 19.611 -0.268 -37.059 1.00 65.75 88 SER A O 1
ATOM 714 N N . SER A 1 89 ? 18.989 -2.191 -36.089 1.00 74.75 89 SER A N 1
ATOM 715 C CA . SER A 1 89 ? 17.700 -2.337 -36.780 1.00 74.75 89 SER A CA 1
ATOM 716 C C . SER A 1 89 ? 16.481 -1.945 -35.943 1.00 74.75 89 SER A C 1
ATOM 718 O O . SER A 1 89 ? 15.354 -2.107 -36.411 1.00 74.75 89 SER A O 1
ATOM 720 N N . THR A 1 90 ? 16.665 -1.458 -34.715 1.00 72.81 90 THR A N 1
ATOM 721 C CA . THR A 1 90 ? 15.530 -1.154 -33.835 1.00 72.81 90 THR A CA 1
ATOM 722 C C . THR A 1 90 ? 14.797 0.097 -34.314 1.00 72.81 90 THR A C 1
ATOM 724 O O . THR A 1 90 ? 15.378 1.182 -3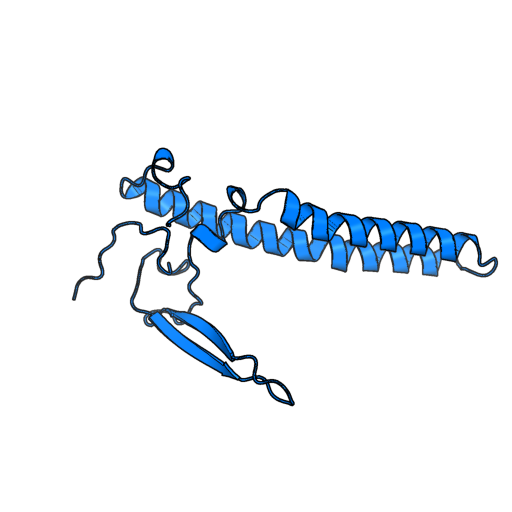4.383 1.00 72.81 90 THR A O 1
ATOM 727 N N . SER A 1 91 ? 13.509 -0.033 -34.642 1.00 80.12 91 SER A N 1
ATOM 728 C CA . SER A 1 91 ? 12.702 1.122 -35.031 1.00 80.12 91 SER A CA 1
ATOM 729 C C . SER A 1 91 ? 12.423 2.011 -33.815 1.00 80.12 91 SER A C 1
ATOM 731 O O . SER A 1 91 ? 12.277 1.541 -32.683 1.00 80.12 91 SER A O 1
ATOM 733 N N . SER A 1 92 ? 12.313 3.322 -34.031 1.00 79.19 92 SER A N 1
ATOM 734 C CA . SER A 1 92 ? 11.970 4.270 -32.964 1.00 79.19 92 SER A CA 1
ATOM 735 C C . SER A 1 92 ? 10.621 3.936 -32.315 1.00 79.19 92 SER A C 1
ATOM 737 O O . SER A 1 92 ? 10.463 4.110 -31.108 1.00 79.19 92 SER A O 1
ATOM 739 N N . THR A 1 93 ? 9.674 3.384 -33.076 1.00 81.81 93 THR A N 1
ATOM 740 C CA . THR A 1 93 ? 8.369 2.929 -32.579 1.00 81.81 93 THR A CA 1
ATOM 741 C C . THR A 1 93 ? 8.489 1.796 -31.555 1.00 81.81 93 THR A C 1
ATOM 743 O O . THR A 1 93 ? 7.819 1.851 -30.521 1.00 81.81 93 THR A O 1
ATOM 746 N N . ASP A 1 94 ? 9.369 0.818 -31.786 1.00 80.44 94 ASP A N 1
ATOM 747 C CA . ASP A 1 94 ? 9.571 -0.313 -30.868 1.00 80.44 94 ASP A CA 1
ATOM 748 C C . ASP A 1 94 ? 10.188 0.141 -29.538 1.00 80.44 94 ASP A C 1
ATOM 750 O O . ASP A 1 94 ? 9.782 -0.306 -28.461 1.00 80.44 94 ASP A O 1
ATOM 754 N N . LEU A 1 95 ? 11.110 1.107 -29.598 1.00 81.75 95 LEU A N 1
ATOM 755 C CA . LEU A 1 95 ? 11.732 1.716 -28.422 1.00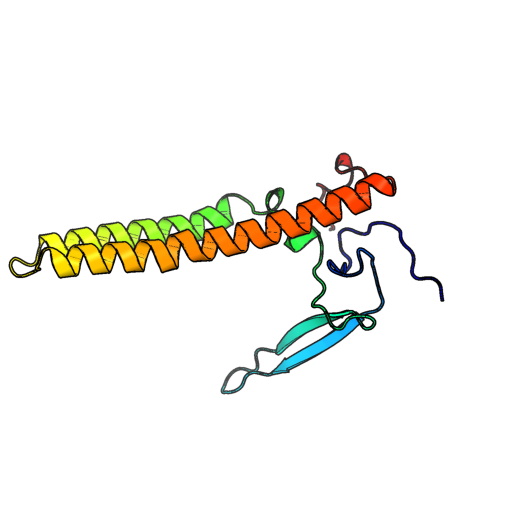 81.75 95 LEU A CA 1
ATOM 756 C C . LEU A 1 95 ? 10.694 2.460 -27.567 1.00 81.75 95 LEU A C 1
ATOM 758 O O . LEU A 1 95 ? 10.627 2.254 -26.351 1.00 81.75 95 LEU A O 1
ATOM 762 N N . PHE A 1 96 ? 9.840 3.283 -28.189 1.00 84.75 96 PHE A N 1
ATOM 763 C CA . PHE A 1 96 ? 8.763 3.979 -27.477 1.00 84.75 96 PHE A CA 1
ATOM 764 C C . PHE A 1 96 ? 7.782 3.003 -26.825 1.00 84.75 96 PHE A C 1
ATOM 766 O O . PHE A 1 96 ? 7.416 3.191 -25.662 1.00 84.75 96 PHE A O 1
ATOM 773 N N . LEU A 1 97 ? 7.384 1.945 -27.536 1.00 86.12 97 LEU A N 1
ATOM 774 C CA . LEU A 1 97 ? 6.484 0.931 -26.993 1.00 86.12 97 LEU A CA 1
ATOM 775 C C . LEU A 1 97 ? 7.106 0.228 -25.776 1.00 86.12 97 LEU A C 1
ATOM 777 O O . LEU A 1 97 ? 6.443 0.088 -24.747 1.00 86.12 97 LEU A O 1
ATOM 781 N N . GLY A 1 98 ? 8.391 -0.136 -25.852 1.00 84.12 98 GLY A N 1
ATOM 782 C CA . GLY A 1 98 ? 9.132 -0.743 -24.745 1.00 84.12 98 GLY A CA 1
ATOM 783 C C . GLY A 1 98 ? 9.191 0.142 -23.497 1.00 84.12 98 GLY A C 1
ATOM 784 O O . GLY A 1 98 ? 8.902 -0.326 -22.393 1.00 84.12 98 GLY A O 1
ATOM 785 N N . ILE A 1 99 ? 9.481 1.438 -23.664 1.00 86.50 99 ILE A N 1
ATOM 786 C CA . ILE A 1 99 ? 9.480 2.407 -22.555 1.00 86.50 99 ILE A CA 1
ATOM 787 C C . ILE A 1 99 ? 8.085 2.521 -21.931 1.00 86.50 99 ILE A C 1
ATOM 789 O O . ILE A 1 99 ? 7.957 2.492 -20.707 1.00 86.50 99 ILE A O 1
ATOM 793 N N . VAL A 1 100 ? 7.032 2.627 -22.745 1.00 88.56 100 VAL A N 1
ATOM 794 C CA . VAL A 1 100 ? 5.653 2.760 -22.249 1.00 88.56 100 VAL A CA 1
ATOM 795 C C . VAL A 1 100 ? 5.245 1.536 -21.428 1.00 88.56 100 VAL A C 1
ATOM 797 O O . VAL A 1 100 ? 4.752 1.687 -20.308 1.00 88.56 100 VAL A O 1
ATOM 800 N N . VAL A 1 101 ? 5.500 0.326 -21.936 1.00 88.44 101 VAL A N 1
ATOM 801 C CA . VAL A 1 101 ? 5.243 -0.926 -21.206 1.00 88.44 101 VAL A CA 1
ATOM 802 C C . VAL A 1 101 ? 6.024 -0.936 -19.891 1.00 88.44 101 VAL A C 1
ATOM 804 O O . VAL A 1 101 ? 5.447 -1.194 -18.833 1.00 88.44 101 VAL A O 1
ATOM 807 N N . PHE A 1 102 ? 7.310 -0.581 -19.920 1.00 87.38 102 PHE A N 1
ATOM 808 C CA . PHE A 1 102 ? 8.138 -0.545 -18.719 1.00 87.38 102 PHE A CA 1
ATOM 809 C C . PHE A 1 102 ? 7.565 0.395 -17.645 1.00 87.38 102 PHE A C 1
ATOM 811 O O . PHE A 1 102 ? 7.374 -0.009 -16.497 1.00 87.38 102 PHE A O 1
ATOM 818 N N . VAL A 1 103 ? 7.219 1.628 -18.019 1.00 87.62 103 VAL A N 1
ATOM 819 C CA . VAL A 1 103 ? 6.653 2.622 -17.094 1.00 87.62 103 VAL A CA 1
ATOM 820 C C . VAL A 1 103 ? 5.328 2.136 -16.500 1.00 87.62 103 VAL A C 1
ATOM 822 O O . VAL A 1 103 ? 5.113 2.250 -15.291 1.00 87.62 103 VAL A O 1
ATOM 825 N N . ILE A 1 104 ? 4.444 1.551 -17.311 1.00 89.00 104 ILE A N 1
ATOM 826 C CA . ILE A 1 104 ? 3.139 1.071 -16.838 1.00 89.00 104 ILE A CA 1
ATOM 827 C C . ILE A 1 104 ? 3.305 -0.049 -15.805 1.00 89.00 104 ILE A C 1
ATOM 829 O O . ILE A 1 104 ? 2.739 0.026 -14.710 1.00 89.00 104 ILE A O 1
ATOM 833 N N . PHE A 1 105 ? 4.086 -1.079 -16.131 1.00 85.75 105 PHE A N 1
ATOM 834 C CA . PHE A 1 105 ? 4.173 -2.279 -15.301 1.00 85.75 105 PHE A CA 1
ATOM 835 C C . PHE A 1 105 ? 5.082 -2.108 -14.086 1.00 85.75 105 PHE A C 1
ATOM 837 O O . PHE A 1 105 ? 4.746 -2.602 -13.010 1.00 85.75 105 PHE A O 1
ATOM 844 N N . PHE A 1 106 ? 6.204 -1.400 -14.227 1.00 83.50 106 PHE A N 1
ATOM 845 C CA . PHE A 1 106 ? 7.216 -1.323 -13.172 1.00 83.50 106 PHE A CA 1
ATOM 846 C C . PHE A 1 106 ? 7.129 -0.065 -12.312 1.00 83.50 106 PHE A C 1
ATOM 848 O O . PHE A 1 106 ? 7.645 -0.083 -11.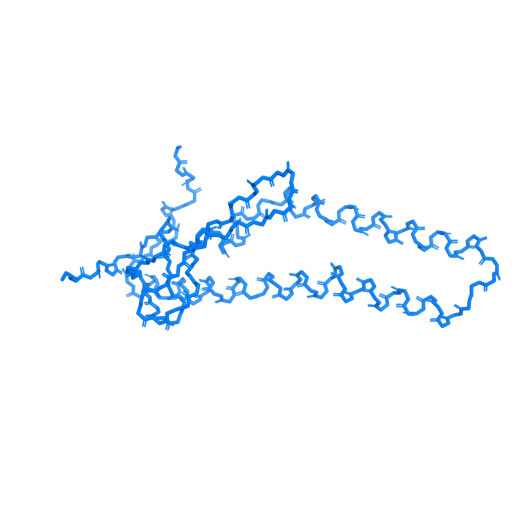193 1.00 83.50 106 PHE A O 1
ATOM 855 N N . ILE A 1 107 ? 6.459 0.992 -12.786 1.00 84.44 107 ILE A N 1
ATOM 856 C CA . ILE A 1 107 ? 6.316 2.253 -12.045 1.00 84.44 107 ILE A CA 1
ATOM 857 C C . ILE A 1 107 ? 4.859 2.474 -11.637 1.00 84.44 107 ILE A C 1
ATOM 859 O O . ILE A 1 107 ? 4.558 2.507 -10.442 1.00 84.44 107 ILE A O 1
ATOM 863 N N . LEU A 1 108 ? 3.942 2.597 -12.603 1.00 86.69 108 LEU A N 1
ATOM 864 C CA . LEU A 1 108 ? 2.561 3.002 -12.320 1.00 86.69 108 LEU A CA 1
ATOM 865 C C . LEU A 1 108 ? 1.806 1.966 -11.485 1.00 86.69 108 LEU A C 1
ATOM 867 O O . LEU A 1 108 ? 1.150 2.331 -10.510 1.00 86.69 108 LEU A O 1
ATOM 871 N N . LEU A 1 109 ? 1.905 0.680 -11.830 1.00 84.25 109 LEU A N 1
ATOM 872 C CA . LEU A 1 109 ? 1.170 -0.374 -11.131 1.00 84.25 109 LEU A CA 1
ATOM 873 C C . LEU A 1 109 ? 1.617 -0.538 -9.660 1.00 84.25 109 LEU A C 1
ATOM 875 O O . LEU A 1 109 ? 0.750 -0.509 -8.778 1.00 84.25 109 LEU A O 1
ATOM 879 N N . PRO A 1 110 ? 2.923 -0.616 -9.331 1.00 82.56 110 PRO A N 1
ATOM 880 C CA . PRO A 1 110 ? 3.386 -0.592 -7.944 1.00 82.56 110 PRO A CA 1
ATOM 881 C C . PRO A 1 110 ? 3.026 0.702 -7.209 1.00 82.56 110 PRO A C 1
ATOM 883 O O . PRO A 1 110 ? 2.538 0.637 -6.080 1.00 82.56 110 PRO A O 1
ATOM 886 N N . ALA A 1 111 ? 3.197 1.870 -7.839 1.00 84.62 111 ALA A N 1
ATOM 887 C CA . ALA A 1 111 ? 2.847 3.154 -7.231 1.00 84.62 111 ALA A CA 1
ATOM 888 C C . ALA A 1 111 ? 1.352 3.233 -6.889 1.00 84.62 111 ALA A C 1
ATOM 890 O O . ALA A 1 111 ? 0.982 3.677 -5.802 1.00 84.62 111 ALA A O 1
ATOM 891 N N . TYR A 1 112 ? 0.488 2.734 -7.774 1.00 87.75 112 TYR A N 1
ATOM 892 C CA . TYR A 1 112 ? -0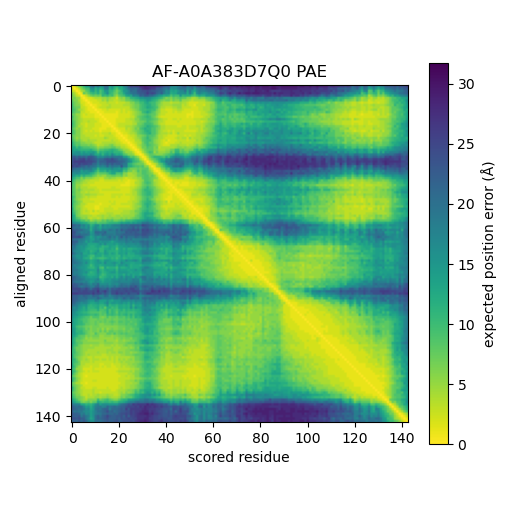.948 2.648 -7.537 1.00 87.75 112 TYR A CA 1
ATOM 893 C C . TYR A 1 112 ? -1.283 1.738 -6.347 1.00 87.75 112 TYR A C 1
ATOM 895 O O . TYR A 1 112 ? -2.087 2.108 -5.489 1.00 87.75 112 TYR A O 1
ATOM 903 N N . LEU A 1 113 ? -0.637 0.571 -6.240 1.00 84.81 113 LEU A N 1
ATOM 904 C CA . LEU A 1 113 ? -0.819 -0.329 -5.096 1.00 84.81 113 LEU A CA 1
ATOM 905 C C . LEU A 1 113 ? -0.375 0.324 -3.780 1.00 84.81 113 LEU A C 1
ATOM 907 O O . LEU A 1 113 ? -1.115 0.261 -2.796 1.00 84.81 113 LEU A O 1
ATOM 911 N N . LEU A 1 114 ? 0.783 0.990 -3.767 1.00 84.00 114 LEU A N 1
ATOM 912 C CA . LEU A 1 114 ? 1.272 1.732 -2.602 1.00 84.00 114 LEU A CA 1
ATOM 913 C C . LEU A 1 114 ? 0.306 2.855 -2.218 1.00 84.00 114 LEU A C 1
ATOM 915 O O . LEU A 1 114 ? -0.055 2.983 -1.049 1.00 84.00 114 LEU A O 1
ATOM 919 N N . HIS A 1 115 ? -0.193 3.609 -3.199 1.00 85.69 115 HIS A N 1
ATOM 920 C CA . HIS A 1 115 ? -1.178 4.663 -2.978 1.00 85.69 115 HIS A CA 1
ATOM 921 C C . HIS A 1 115 ? -2.479 4.120 -2.364 1.00 85.69 115 HIS A C 1
ATOM 923 O O . HIS A 1 115 ? -3.018 4.697 -1.416 1.00 85.69 115 HIS A O 1
ATOM 929 N N . LEU A 1 116 ? -2.972 2.973 -2.841 1.00 86.56 116 LEU A N 1
ATOM 930 C CA . LEU A 1 116 ? -4.147 2.316 -2.265 1.00 86.56 116 LEU A CA 1
ATOM 931 C C . LEU A 1 116 ? -3.929 1.881 -0.810 1.00 86.56 116 LEU A C 1
ATOM 933 O O . LEU A 1 116 ? -4.849 2.008 0.005 1.00 86.56 116 LEU A O 1
ATOM 937 N N . MET A 1 117 ? -2.743 1.362 -0.478 1.00 83.25 117 MET A N 1
ATOM 938 C CA . MET A 1 117 ? -2.403 0.985 0.898 1.00 83.25 117 MET A CA 1
ATOM 939 C C . MET A 1 117 ? -2.296 2.219 1.795 1.00 83.25 117 MET A C 1
ATOM 941 O O . MET A 1 117 ? -2.940 2.252 2.844 1.00 83.25 117 MET A O 1
ATOM 945 N N . ALA A 1 118 ? -1.602 3.264 1.334 1.00 85.00 118 ALA A N 1
ATOM 946 C CA . ALA A 1 118 ? -1.480 4.543 2.031 1.00 85.00 118 ALA A CA 1
ATOM 947 C C . ALA A 1 118 ? -2.853 5.146 2.344 1.00 85.00 118 ALA A C 1
ATOM 949 O O . ALA A 1 118 ? -3.124 5.550 3.474 1.00 85.00 118 ALA A O 1
ATOM 950 N N . ARG A 1 119 ? -3.765 5.149 1.364 1.00 89.56 119 ARG A N 1
ATOM 951 C CA . ARG A 1 119 ? -5.122 5.671 1.540 1.00 89.56 119 ARG A CA 1
ATOM 952 C C . ARG A 1 119 ? -5.891 4.893 2.604 1.00 89.56 119 ARG A C 1
ATOM 954 O O . ARG A 1 119 ? -6.537 5.496 3.456 1.00 89.56 119 ARG A O 1
ATOM 961 N N . LYS A 1 120 ? -5.827 3.559 2.586 1.00 86.50 120 LYS A N 1
ATOM 962 C CA . LYS A 1 120 ? -6.487 2.724 3.606 1.00 86.50 120 LYS A CA 1
ATOM 963 C C . LYS A 1 120 ? -5.892 2.947 4.991 1.00 86.50 120 LYS A C 1
ATOM 965 O O . LYS A 1 120 ? -6.651 3.028 5.956 1.00 86.50 120 LYS A O 1
ATOM 970 N N . TYR A 1 121 ? -4.570 3.078 5.077 1.00 87.50 121 TYR A N 1
ATOM 971 C CA . TYR A 1 121 ? -3.881 3.379 6.324 1.00 87.50 121 TYR A CA 1
ATOM 972 C C . TYR A 1 121 ? -4.274 4.752 6.873 1.00 87.50 121 TYR A C 1
ATOM 974 O O . TYR A 1 121 ? -4.610 4.856 8.046 1.00 87.50 121 TYR A O 1
ATOM 982 N N . ALA A 1 122 ? -4.355 5.781 6.028 1.00 87.81 122 ALA A N 1
ATOM 983 C CA . ALA A 1 122 ? -4.795 7.115 6.431 1.00 87.81 122 ALA A CA 1
ATOM 984 C C . ALA A 1 122 ? -6.224 7.113 7.000 1.00 87.81 122 ALA A C 1
ATOM 986 O O . ALA A 1 122 ? -6.487 7.749 8.022 1.00 87.81 122 ALA A O 1
ATOM 987 N N . VAL A 1 123 ? -7.144 6.357 6.385 1.00 90.69 123 VAL A N 1
ATOM 988 C CA . VAL A 1 123 ? -8.513 6.201 6.909 1.00 90.69 123 VAL A CA 1
ATOM 989 C C . VAL A 1 123 ? -8.501 5.482 8.257 1.00 90.69 123 VAL A C 1
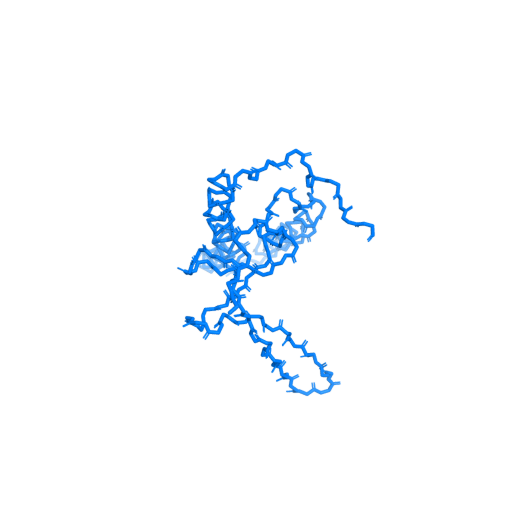ATOM 991 O O . VAL A 1 123 ? -9.177 5.927 9.184 1.00 90.69 123 VAL A O 1
ATOM 994 N N . TRP A 1 124 ? -7.723 4.404 8.394 1.00 90.38 124 TRP A N 1
ATOM 995 C CA . TRP A 1 124 ? -7.567 3.723 9.679 1.00 90.38 124 TRP A CA 1
ATOM 996 C C . TRP A 1 124 ? -6.982 4.652 10.747 1.00 90.38 124 TRP A C 1
ATOM 998 O O . TRP A 1 124 ? -7.523 4.723 11.844 1.00 90.38 124 TRP A O 1
ATOM 1008 N N . LYS A 1 125 ? -5.932 5.410 10.416 1.00 89.06 125 LYS A N 1
ATOM 1009 C CA . LYS A 1 125 ? -5.253 6.345 11.319 1.00 89.06 125 LYS A CA 1
ATOM 1010 C C . LYS A 1 125 ? -6.202 7.437 11.803 1.00 89.06 125 LYS A C 1
ATOM 1012 O O . LYS A 1 125 ? -6.242 7.715 12.996 1.00 89.06 125 LYS A O 1
ATOM 1017 N N . LYS A 1 126 ? -7.022 8.006 10.909 1.00 90.44 126 LYS A N 1
ATOM 1018 C CA . LYS A 1 126 ? -8.074 8.964 11.286 1.00 90.44 126 LYS A CA 1
ATOM 1019 C C . LYS A 1 126 ? -9.076 8.333 12.260 1.00 90.44 126 LYS A C 1
ATOM 1021 O O . LYS A 1 126 ? -9.309 8.877 13.333 1.00 90.44 126 LYS A O 1
ATOM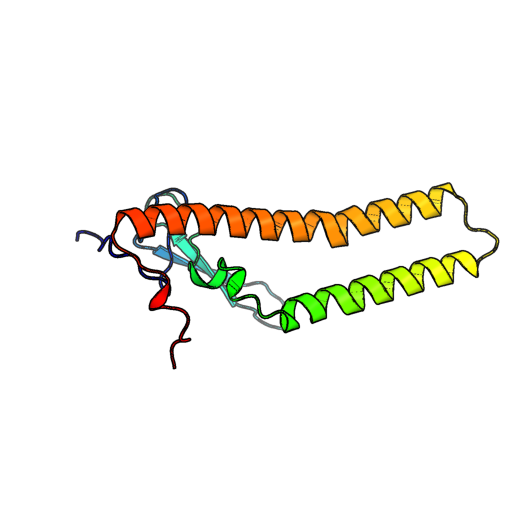 1026 N N . TRP A 1 127 ? -9.595 7.154 11.916 1.00 91.12 127 TRP A N 1
ATOM 1027 C CA . TRP A 1 127 ? -10.538 6.404 12.750 1.00 91.12 127 TRP A CA 1
ATOM 1028 C C . TRP A 1 127 ? -9.972 6.038 14.135 1.00 91.12 127 TRP A C 1
ATOM 1030 O O . TRP A 1 127 ? -10.694 6.078 15.135 1.00 91.12 127 TRP A O 1
ATOM 1040 N N . ALA A 1 128 ? -8.689 5.675 14.190 1.00 90.00 128 ALA A N 1
ATOM 1041 C CA . ALA A 1 128 ? -7.981 5.302 15.406 1.00 90.00 128 ALA A CA 1
ATOM 1042 C C . ALA A 1 128 ? -7.705 6.529 16.288 1.00 90.00 128 ALA A C 1
ATOM 1044 O O . ALA A 1 128 ? -7.928 6.471 17.497 1.00 90.00 128 ALA A O 1
ATOM 1045 N N . LYS A 1 129 ? -7.301 7.657 15.688 1.00 89.25 129 LYS A N 1
ATOM 1046 C CA . LYS A 1 129 ? -7.068 8.927 16.392 1.00 89.25 129 LYS A CA 1
ATOM 1047 C C . LYS A 1 129 ? -8.341 9.456 17.056 1.00 89.25 129 LYS A C 1
ATOM 1049 O O . LYS A 1 129 ? -8.295 9.871 18.207 1.00 89.25 129 LYS A O 1
ATOM 1054 N N . GLU A 1 130 ? -9.489 9.356 16.382 1.00 90.31 130 GLU A N 1
ATOM 1055 C CA . GLU A 1 130 ? -10.810 9.686 16.956 1.00 90.31 130 GLU A CA 1
ATOM 1056 C C . GLU A 1 130 ? -11.165 8.838 18.195 1.00 90.31 130 GLU A C 1
ATOM 1058 O O . GLU A 1 130 ? -12.052 9.200 18.961 1.00 90.31 130 GLU A O 1
ATOM 1063 N N . ARG A 1 131 ? -10.478 7.708 18.402 1.00 87.12 131 ARG A N 1
ATOM 1064 C CA . ARG A 1 131 ? -10.676 6.770 19.518 1.00 87.12 131 ARG A CA 1
ATOM 1065 C C . ARG A 1 131 ? -9.504 6.760 20.502 1.00 87.12 131 ARG A C 1
ATOM 1067 O O . ARG A 1 131 ? -9.370 5.812 21.270 1.00 87.12 131 ARG A O 1
ATOM 1074 N N . GLY A 1 132 ? -8.664 7.795 20.472 1.00 86.50 132 GLY A N 1
ATOM 1075 C CA . GLY A 1 132 ? -7.564 7.976 21.423 1.00 86.50 132 GLY A CA 1
ATOM 1076 C C . GLY A 1 132 ? -6.309 7.156 21.120 1.00 86.50 132 GLY A C 1
ATOM 1077 O O . GLY A 1 132 ? -5.503 6.933 22.017 1.00 86.50 132 GLY A O 1
ATOM 1078 N N . TRP A 1 133 ? -6.127 6.680 19.883 1.00 84.62 133 TRP A N 1
ATOM 1079 C CA . TRP A 1 133 ? -4.866 6.050 19.488 1.00 84.62 133 TRP A CA 1
ATOM 1080 C C . TRP A 1 133 ? -3.766 7.093 19.266 1.00 84.62 133 TRP A C 1
ATOM 1082 O O . TRP A 1 133 ? -3.934 8.017 18.466 1.00 84.62 133 TRP A O 1
ATOM 1092 N N . GLU A 1 134 ? -2.628 6.895 19.930 1.00 79.88 134 GLU A N 1
ATOM 1093 C CA . GLU A 1 134 ? -1.407 7.686 19.772 1.00 79.88 134 GLU A CA 1
ATOM 1094 C C . GLU A 1 134 ? -0.314 6.836 19.113 1.00 79.88 134 GLU A C 1
ATOM 1096 O O . GLU A 1 134 ? -0.057 5.699 19.513 1.00 79.88 134 GLU A O 1
ATOM 1101 N N . GLU A 1 135 ? 0.335 7.401 18.097 1.00 68.88 135 GLU A N 1
ATOM 1102 C CA . GLU A 1 135 ? 1.323 6.717 17.252 1.00 68.88 135 GLU A CA 1
ATOM 1103 C C . GLU A 1 135 ? 2.628 6.393 18.005 1.00 68.88 135 GLU A C 1
ATOM 1105 O O . GLU A 1 135 ? 3.242 5.356 17.748 1.00 68.88 135 GLU A O 1
ATOM 1110 N N . ASP A 1 136 ? 2.981 7.206 19.009 1.00 57.31 136 ASP A N 1
ATOM 1111 C CA . ASP A 1 136 ? 4.246 7.140 19.766 1.00 57.31 136 ASP A CA 1
ATOM 1112 C C . ASP A 1 136 ? 4.482 5.821 20.521 1.00 57.31 136 ASP A C 1
ATOM 1114 O O . ASP A 1 136 ? 5.603 5.510 20.913 1.00 57.31 136 ASP A O 1
ATOM 1118 N N . LYS A 1 137 ? 3.443 5.004 20.719 1.00 52.56 137 LYS A N 1
ATOM 1119 C CA . LYS A 1 137 ? 3.525 3.763 21.510 1.00 52.56 137 LYS A CA 1
ATOM 1120 C C . LYS A 1 137 ? 3.741 2.497 20.670 1.00 52.56 137 LYS A C 1
ATOM 1122 O O . LYS A 1 137 ? 3.814 1.413 21.239 1.00 52.56 137 LYS A O 1
ATOM 1127 N N . THR A 1 138 ? 3.817 2.599 19.336 1.00 53.22 138 THR A N 1
ATOM 1128 C CA . THR A 1 138 ? 3.711 1.424 18.437 1.00 53.22 138 THR A CA 1
ATOM 1129 C C . THR A 1 138 ? 4.921 1.205 17.512 1.00 53.22 138 THR A C 1
ATOM 1131 O O . THR A 1 138 ? 4.969 0.214 16.788 1.00 53.22 138 THR A O 1
ATOM 1134 N N . THR A 1 139 ? 5.927 2.085 17.530 1.00 50.84 139 THR A N 1
ATOM 1135 C CA . THR A 1 139 ? 7.169 1.924 16.741 1.00 50.84 139 THR A CA 1
ATOM 1136 C C . THR A 1 139 ? 8.119 0.862 17.298 1.00 50.84 139 THR A C 1
ATOM 1138 O O . THR A 1 139 ? 9.036 0.441 16.593 1.00 50.84 139 THR A O 1
ATOM 1141 N N . ALA A 1 140 ? 7.888 0.374 18.520 1.00 46.16 140 ALA A N 1
ATOM 1142 C CA . ALA A 1 140 ? 8.539 -0.834 19.006 1.00 46.16 140 ALA A CA 1
ATOM 1143 C C . ALA A 1 140 ? 7.865 -2.058 18.352 1.00 46.16 140 ALA A C 1
ATOM 1145 O O . ALA A 1 140 ? 6.673 -2.287 18.586 1.00 46.16 140 ALA A O 1
ATOM 1146 N N . PRO A 1 141 ? 8.574 -2.842 17.517 1.00 46.88 141 PRO A N 1
ATOM 1147 C CA . PRO A 1 141 ? 8.024 -4.093 17.013 1.00 46.88 141 PRO A CA 1
ATOM 1148 C C . PRO A 1 141 ? 7.671 -5.005 18.203 1.00 46.88 141 PRO A C 1
ATOM 1150 O O . PRO A 1 141 ? 8.391 -4.989 19.205 1.00 46.88 141 PRO A O 1
ATOM 1153 N N . PRO A 1 142 ? 6.579 -5.789 18.130 1.00 48.16 142 PRO A N 1
ATOM 1154 C CA . PRO A 1 142 ? 6.340 -6.826 19.126 1.00 48.16 142 PRO A CA 1
ATOM 1155 C C . PRO A 1 142 ? 7.536 -7.800 19.147 1.00 48.16 142 PRO A C 1
ATOM 1157 O O . PRO A 1 142 ? 8.103 -8.041 18.074 1.00 48.16 142 PRO A O 1
ATOM 1160 N N . PRO A 1 143 ? 7.930 -8.311 20.330 1.00 43.41 143 PRO A N 1
ATOM 1161 C CA . PRO A 1 143 ? 9.007 -9.292 20.457 1.00 43.41 143 PRO A CA 1
ATOM 1162 C C . PRO A 1 143 ? 8.730 -10.569 19.654 1.00 43.41 143 PRO A C 1
ATOM 1164 O O . PRO A 1 143 ? 7.538 -10.919 19.471 1.00 43.41 143 PRO A O 1
#

pLDDT: mean 78.08, std 13.23, range [43.41, 92.25]

Solvent-accessible surface area (backbone atoms only — not comparable to full-atom values): 8553 Å² total; per-residue (Å²): 131,87,65,67,78,72,74,53,58,87,40,55,33,28,79,88,76,71,38,48,59,68,62,43,80,46,75,44,79,53,80,82,99,58,83,54,71,46,79,44,45,26,30,69,88,76,65,46,71,34,45,35,48,62,82,29,40,65,85,73,55,49,68,66,66,56,46,66,53,50,53,59,53,52,50,52,49,53,50,51,54,52,54,50,73,71,42,93,80,70,51,70,67,59,55,53,52,52,51,53,53,47,46,46,64,73,44,50,50,54,50,50,52,50,49,54,32,44,52,54,32,52,53,48,49,52,60,24,44,80,67,74,55,66,73,90,77,60,80,66,74,82,132

Mean predicted aligned error: 10.78 Å

Foldseek 3Di:
DDDDQAQDQAAWADLVVLGRADWDWDWDFDDDDDTDTDTWTAHPPPRDTTDRLVVLDCVPVPPVVVCVLVVVLVVVVVVVVVVQVVDPPDDPVNVVVVVVVSCVPRPVVVVVVNVVSPVSSVSNVVSNVVVVDDPVVPVDDDD